Protein AF-A0AA42N1R9-F1 (afdb_monomer)

Secondary structure (DSSP, 8-state):
--HHHHHHHHHHHHHHHHHHHHHHHT--SHHHHIIIIIHHHHHIIIIIHHHHHTT-

pLDDT: mean 79.91, std 10.54, range [45.03, 90.44]

Foldseek 3Di:
DPPLVVLVVVLVVQLVVLVVVCVVVVDDDPVNCCSHVVSNVCSCVVPNVVVVVVVD

Mean predicted aligned error: 6.71 Å

Radius of gyration: 13.02 Å; Cα contacts (8 Å, |Δi|>4): 31; chains: 1; bounding box: 34×17×32 Å

Organism: Aquipseudomonas alcaligenes (NCBI:txid43263)

Solvent-accessible surface area (backbone atoms only — not comparable to full-atom values): 3204 Å² total; per-residue (Å²): 130,60,73,64,56,56,51,52,52,51,54,51,51,52,44,52,50,38,53,48,48,32,64,74,68,65,56,69,67,71,64,45,50,44,51,49,56,47,41,52,52,49,44,46,61,71,48,50,48,52,61,57,56,73,75,110

Sequence (56 aa):
MKKTTKLRLIGGGILLFNLWLIGAYKLEGVPVLLLTFGFAVGYEYLVVRPASKSTE

Structure (mmCIF, N/CA/C/O backbone):
data_AF-A0AA42N1R9-F1
#
_entry.id   AF-A0AA42N1R9-F1
#
loop_
_atom_site.group_PDB
_atom_site.id
_atom_site.type_symbol
_atom_site.label_atom_id
_atom_site.label_alt_id
_atom_site.label_comp_id
_atom_site.label_asym_id
_atom_site.label_entity_id
_atom_site.label_seq_id
_atom_site.pdbx_PDB_ins_code
_atom_site.Cartn_x
_atom_site.Cartn_y
_atom_site.Cartn_z
_atom_site.occupancy
_atom_site.B_iso_or_equiv
_atom_site.auth_seq_id
_atom_site.auth_comp_id
_atom_site.auth_asym_id
_atom_site.auth_atom_id
_atom_site.pdbx_PDB_model_num
ATOM 1 N N . MET A 1 1 ? -8.776 9.793 18.269 1.00 53.16 1 MET A N 1
ATOM 2 C CA . MET A 1 1 ? -8.906 9.310 16.871 1.00 53.16 1 MET A CA 1
ATOM 3 C C . MET A 1 1 ? -9.507 7.913 16.878 1.00 53.16 1 MET A C 1
ATOM 5 O O . MET A 1 1 ? -9.028 7.086 17.647 1.00 53.16 1 MET A O 1
ATOM 9 N N . LYS A 1 2 ? -10.533 7.643 16.058 1.00 65.50 2 LYS A N 1
ATOM 10 C CA . LYS A 1 2 ? -11.096 6.287 15.905 1.00 65.50 2 LYS A CA 1
ATOM 11 C C . LYS A 1 2 ? -9.998 5.331 15.399 1.00 65.50 2 LYS A C 1
ATOM 13 O O . LYS A 1 2 ? -9.150 5.754 14.611 1.00 65.50 2 LYS A O 1
ATOM 18 N N . LYS A 1 3 ? -9.984 4.065 15.848 1.00 67.19 3 LYS A N 1
ATOM 19 C CA . LYS A 1 3 ? -8.960 3.058 15.470 1.00 67.19 3 LYS A CA 1
ATOM 20 C C . LYS A 1 3 ? -8.779 2.949 13.947 1.00 67.19 3 LYS A C 1
ATOM 22 O O . LYS A 1 3 ? -7.654 2.879 13.460 1.00 67.19 3 LYS A O 1
ATOM 27 N N . THR A 1 4 ? -9.875 3.052 13.203 1.00 68.81 4 THR A N 1
ATOM 28 C CA . THR A 1 4 ? -9.921 3.083 11.735 1.00 68.81 4 THR A CA 1
ATOM 29 C C . THR A 1 4 ? -9.145 4.249 11.116 1.00 68.81 4 THR A C 1
ATOM 31 O O . THR A 1 4 ? -8.503 4.071 10.084 1.00 68.81 4 THR A O 1
ATOM 34 N N . THR A 1 5 ? -9.124 5.427 11.748 1.00 75.06 5 THR A N 1
ATOM 35 C CA . THR A 1 5 ? -8.358 6.590 11.263 1.00 75.06 5 THR A CA 1
ATOM 36 C C . THR A 1 5 ? -6.851 6.377 11.408 1.00 75.06 5 THR A C 1
ATOM 38 O O . THR A 1 5 ? -6.109 6.713 10.492 1.00 75.06 5 THR A O 1
ATOM 41 N N . LYS A 1 6 ? -6.391 5.776 12.518 1.00 76.38 6 LYS A N 1
ATOM 42 C CA . LYS A 1 6 ? -4.966 5.436 12.699 1.00 76.38 6 LYS A CA 1
ATOM 43 C C . LYS A 1 6 ? -4.497 4.408 11.668 1.00 76.38 6 LYS A C 1
ATOM 45 O O . LYS A 1 6 ? -3.433 4.586 11.088 1.00 76.38 6 LYS A O 1
ATOM 50 N N . LEU A 1 7 ? -5.304 3.378 11.406 1.00 79.25 7 LEU A N 1
ATOM 51 C CA . LEU A 1 7 ? -4.998 2.373 10.383 1.00 79.25 7 LEU A CA 1
ATOM 52 C C . LEU A 1 7 ? -4.928 2.984 8.982 1.00 79.25 7 LEU A C 1
ATOM 54 O O . LEU A 1 7 ? -3.980 2.730 8.254 1.00 79.25 7 LEU A O 1
ATOM 58 N N . ARG A 1 8 ? -5.873 3.853 8.612 1.00 79.19 8 ARG A N 1
ATOM 59 C CA . ARG A 1 8 ? -5.809 4.552 7.319 1.00 79.19 8 ARG A CA 1
ATOM 60 C C . ARG A 1 8 ? -4.561 5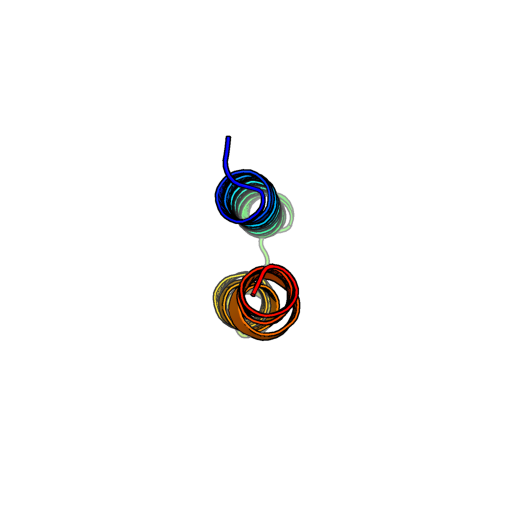.421 7.176 1.00 79.19 8 ARG A C 1
ATOM 62 O O . ARG A 1 8 ? -3.983 5.460 6.096 1.00 79.19 8 ARG A O 1
ATOM 69 N N . LEU A 1 9 ? -4.119 6.063 8.258 1.00 83.44 9 LEU A N 1
ATOM 70 C CA . LEU A 1 9 ? -2.884 6.850 8.263 1.00 83.44 9 LEU A CA 1
ATOM 71 C C . LEU A 1 9 ? -1.645 5.974 8.025 1.00 83.44 9 LEU A C 1
ATOM 73 O O . LEU A 1 9 ? -0.771 6.342 7.247 1.00 83.44 9 LEU A O 1
ATOM 77 N N . ILE A 1 10 ? -1.595 4.798 8.660 1.00 85.69 10 ILE A N 1
ATOM 78 C CA . ILE A 1 10 ? -0.512 3.823 8.473 1.00 85.69 10 ILE A CA 1
ATOM 79 C C . ILE A 1 10 ? -0.530 3.279 7.039 1.00 85.69 10 ILE A C 1
ATOM 81 O O . ILE A 1 10 ? 0.506 3.273 6.383 1.00 85.69 10 ILE A O 1
ATOM 85 N N . GLY A 1 11 ? -1.699 2.893 6.522 1.00 84.94 11 GLY A N 1
ATOM 86 C CA . GLY A 1 11 ? -1.856 2.441 5.136 1.00 84.94 11 GLY A CA 1
ATOM 87 C C . GLY A 1 11 ? -1.417 3.486 4.115 1.00 84.94 11 GLY A C 1
ATOM 88 O O . GLY A 1 11 ? -0.664 3.166 3.200 1.00 84.94 11 GLY A O 1
ATOM 89 N N . GLY A 1 12 ? -1.815 4.748 4.306 1.00 84.94 12 GLY A N 1
ATOM 90 C CA . GLY A 1 12 ? -1.377 5.864 3.465 1.00 84.94 12 GLY A CA 1
ATOM 91 C C . GLY A 1 12 ? 0.133 6.111 3.537 1.00 84.94 12 GLY A C 1
ATOM 92 O O . GLY A 1 12 ? 0.766 6.330 2.507 1.00 84.94 12 GLY A O 1
ATOM 93 N N . GLY A 1 13 ? 0.730 6.004 4.729 1.00 88.88 13 GLY A N 1
ATOM 94 C CA . GLY A 1 13 ? 2.181 6.104 4.911 1.00 88.88 13 GLY A CA 1
ATOM 95 C C . GLY A 1 13 ? 2.948 4.996 4.187 1.00 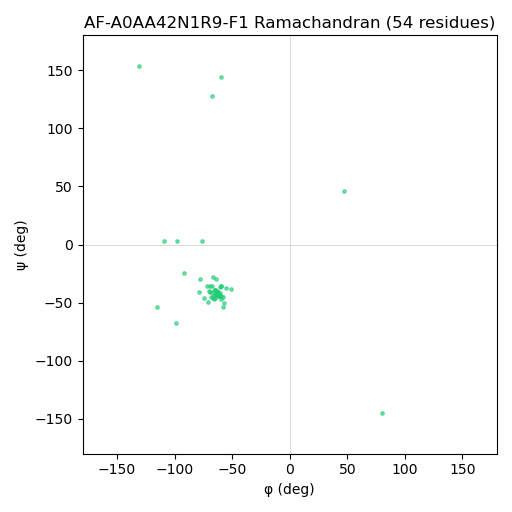88.88 13 GLY A C 1
ATOM 96 O O . GLY A 1 13 ? 3.945 5.269 3.522 1.00 88.88 13 GLY A O 1
ATOM 97 N N . ILE A 1 14 ? 2.451 3.757 4.240 1.00 86.62 14 ILE A N 1
ATOM 98 C CA . ILE A 1 14 ? 3.055 2.642 3.502 1.00 86.62 14 ILE A CA 1
ATOM 99 C C . ILE A 1 14 ? 2.881 2.836 1.988 1.00 86.62 14 ILE A C 1
ATOM 101 O O . ILE A 1 14 ? 3.801 2.536 1.230 1.00 86.62 14 ILE A O 1
ATOM 105 N N . LEU A 1 15 ? 1.757 3.393 1.525 1.00 88.12 15 LEU A N 1
ATOM 106 C CA . LEU A 1 15 ? 1.552 3.710 0.107 1.00 88.12 15 LEU A CA 1
ATOM 107 C C . LEU A 1 15 ? 2.543 4.767 -0.401 1.00 88.12 15 LEU A C 1
ATOM 109 O O . LEU A 1 15 ? 3.121 4.608 -1.474 1.00 88.12 15 LEU A O 1
ATOM 113 N N . LEU A 1 16 ? 2.777 5.816 0.392 1.00 88.19 16 LEU A N 1
ATOM 114 C CA . LEU A 1 16 ? 3.792 6.833 0.105 1.00 88.19 16 LEU A CA 1
ATOM 115 C C . LEU A 1 16 ? 5.198 6.231 0.070 1.00 88.19 16 LEU A C 1
ATOM 117 O O . LEU A 1 16 ? 5.979 6.562 -0.819 1.00 88.19 16 LEU A O 1
ATOM 121 N N . PHE A 1 17 ? 5.504 5.312 0.987 1.00 88.50 17 PHE A N 1
ATOM 122 C CA . PHE A 1 17 ? 6.767 4.580 0.968 1.00 88.50 17 PHE A CA 1
ATOM 123 C C . PHE A 1 17 ? 6.914 3.720 -0.296 1.00 88.50 17 PHE A C 1
ATOM 125 O O . PHE A 1 17 ? 7.971 3.739 -0.917 1.00 88.50 17 PHE A O 1
ATOM 132 N N . ASN A 1 18 ? 5.853 3.027 -0.727 1.00 86.12 18 ASN A N 1
ATOM 133 C CA . ASN A 1 18 ? 5.853 2.263 -1.980 1.00 86.12 18 ASN A CA 1
ATOM 134 C C . ASN A 1 18 ? 6.105 3.175 -3.188 1.00 86.12 18 ASN A C 1
ATOM 136 O O . ASN A 1 18 ? 6.928 2.847 -4.039 1.00 86.12 18 ASN A O 1
ATOM 140 N N . LEU A 1 19 ? 5.456 4.342 -3.242 1.00 86.56 19 LEU A N 1
ATOM 141 C CA . LEU A 1 19 ? 5.643 5.311 -4.323 1.00 86.56 19 LEU A CA 1
ATOM 142 C C . LEU A 1 19 ? 7.068 5.881 -4.348 1.00 86.56 19 LEU A C 1
ATOM 144 O O . LEU A 1 19 ? 7.664 6.031 -5.415 1.00 86.56 19 LEU A O 1
ATOM 148 N N . TRP A 1 20 ? 7.637 6.144 -3.171 1.00 87.75 20 TRP A N 1
ATOM 149 C CA . TRP A 1 20 ? 9.031 6.552 -3.042 1.00 87.75 20 TRP A CA 1
ATOM 150 C C . TRP A 1 20 ? 9.993 5.455 -3.509 1.00 87.75 20 TRP A C 1
ATOM 152 O O . TRP A 1 20 ? 10.923 5.745 -4.257 1.00 87.75 20 TRP A O 1
ATOM 162 N N . LEU A 1 21 ? 9.733 4.194 -3.152 1.00 86.88 21 LEU A N 1
ATOM 16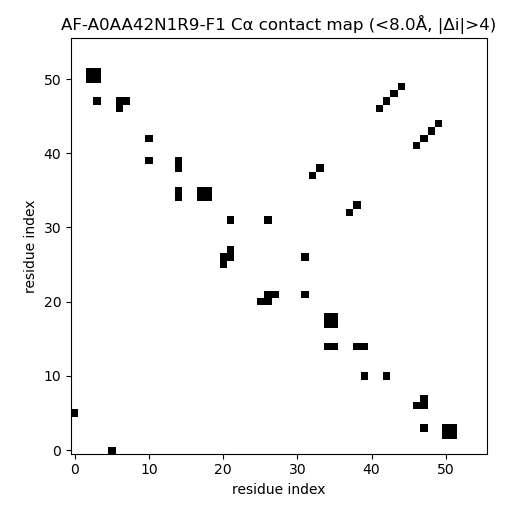3 C CA . LEU A 1 21 ? 10.526 3.043 -3.589 1.00 86.88 21 LEU A CA 1
ATOM 164 C C . LEU A 1 21 ? 10.509 2.895 -5.117 1.00 86.88 21 LEU A C 1
ATOM 166 O O . LEU A 1 21 ? 11.546 2.666 -5.734 1.00 86.88 21 LEU A O 1
ATOM 170 N N . ILE A 1 22 ? 9.342 3.084 -5.734 1.00 88.81 22 ILE A N 1
ATOM 171 C CA . ILE A 1 22 ? 9.183 3.056 -7.191 1.00 88.81 22 ILE A CA 1
ATOM 172 C C . ILE A 1 22 ? 10.046 4.133 -7.854 1.00 88.81 22 ILE A C 1
ATOM 174 O O . ILE A 1 22 ? 10.774 3.831 -8.799 1.00 88.81 22 ILE A O 1
ATOM 178 N N . GLY A 1 23 ? 10.014 5.362 -7.330 1.00 86.12 23 GLY A N 1
ATOM 179 C CA . GLY A 1 23 ? 10.826 6.468 -7.841 1.00 86.12 23 GLY A CA 1
ATOM 180 C C . GLY A 1 23 ? 12.329 6.280 -7.613 1.00 86.12 23 GLY A C 1
ATOM 181 O O . GLY A 1 23 ? 13.121 6.549 -8.513 1.00 86.12 23 GLY A O 1
ATOM 182 N N . ALA A 1 24 ? 12.726 5.784 -6.439 1.00 90.44 24 ALA A N 1
ATOM 183 C CA . ALA A 1 24 ? 14.128 5.593 -6.070 1.00 90.44 24 ALA A CA 1
ATOM 184 C C . ALA A 1 24 ? 14.799 4.464 -6.867 1.00 90.44 24 ALA A C 1
ATOM 186 O O . ALA A 1 24 ? 15.941 4.608 -7.299 1.00 90.44 24 ALA A O 1
ATOM 187 N N . TYR A 1 25 ? 14.088 3.357 -7.088 1.00 87.56 25 TYR A N 1
ATOM 188 C CA . TYR A 1 25 ? 14.620 2.181 -7.782 1.00 87.56 25 TYR A CA 1
ATOM 189 C C . TYR A 1 25 ? 14.242 2.124 -9.266 1.00 87.56 25 TYR A C 1
ATOM 191 O O . TYR A 1 25 ? 14.585 1.150 -9.934 1.00 87.56 25 TYR A O 1
ATOM 199 N N . LYS A 1 26 ? 13.545 3.147 -9.787 1.00 82.75 26 LYS A N 1
ATOM 200 C CA . LYS A 1 26 ? 12.995 3.183 -11.155 1.00 82.75 26 LYS A CA 1
ATOM 201 C C . LYS A 1 26 ? 12.266 1.880 -11.498 1.00 82.75 26 LYS A C 1
ATOM 203 O O . LYS A 1 26 ? 12.494 1.273 -12.542 1.00 82.75 26 LYS A O 1
ATOM 208 N N . LEU A 1 27 ? 11.433 1.417 -10.566 1.00 82.88 27 LEU A N 1
ATOM 209 C CA . LEU A 1 27 ? 10.610 0.235 -10.791 1.00 82.88 27 LEU A CA 1
ATOM 210 C C . LEU A 1 27 ? 9.581 0.587 -11.861 1.00 82.88 27 LEU A C 1
ATOM 212 O O . LEU A 1 27 ? 8.871 1.580 -11.739 1.00 82.88 27 LEU A O 1
ATOM 216 N N . GLU A 1 28 ? 9.496 -0.230 -12.902 1.00 82.69 28 GLU A N 1
ATOM 217 C CA . GLU A 1 28 ? 8.590 -0.011 -14.024 1.00 82.69 28 GLU A CA 1
ATOM 218 C C . GLU A 1 28 ? 7.798 -1.285 -14.329 1.00 82.69 28 GLU A C 1
ATOM 220 O O . GLU A 1 28 ? 8.222 -2.405 -14.032 1.00 82.69 28 GLU A O 1
ATOM 225 N N . GLY A 1 29 ? 6.612 -1.110 -14.912 1.00 84.00 29 GLY A N 1
ATOM 226 C CA . GLY A 1 29 ? 5.741 -2.209 -15.319 1.00 84.00 29 GLY A CA 1
ATOM 227 C C . GLY A 1 29 ? 4.916 -2.816 -14.180 1.00 84.00 29 GLY A C 1
ATOM 228 O O . GLY A 1 29 ? 4.440 -2.129 -13.277 1.00 84.00 29 GLY A O 1
ATOM 229 N N . VAL A 1 30 ? 4.710 -4.132 -14.242 1.00 84.81 30 VAL A N 1
ATOM 230 C CA . VAL A 1 30 ? 3.817 -4.896 -13.348 1.00 84.81 30 VAL A CA 1
ATOM 231 C C . VAL A 1 30 ? 4.111 -4.729 -11.841 1.00 84.81 30 VAL A C 1
ATOM 233 O O . VAL A 1 30 ? 3.151 -4.629 -11.070 1.00 84.81 30 VAL A O 1
ATOM 236 N N . PRO A 1 31 ? 5.374 -4.634 -11.374 1.00 84.00 31 PRO A N 1
ATOM 237 C CA . PRO A 1 31 ? 5.675 -4.443 -9.953 1.00 84.00 31 PRO A CA 1
ATOM 238 C C . PRO A 1 31 ? 5.078 -3.156 -9.375 1.00 84.00 31 PRO A C 1
ATOM 240 O O . PRO A 1 31 ? 4.612 -3.159 -8.239 1.00 84.00 31 PRO A O 1
ATOM 243 N N . VAL A 1 32 ? 5.023 -2.073 -10.159 1.00 86.81 32 VAL A N 1
ATOM 244 C CA . VAL A 1 32 ? 4.452 -0.781 -9.735 1.00 86.81 32 VAL A CA 1
ATOM 245 C C . VAL A 1 32 ? 2.969 -0.921 -9.414 1.00 86.81 32 VAL A C 1
ATOM 247 O O . VAL A 1 32 ? 2.498 -0.410 -8.398 1.00 86.81 32 VAL A O 1
ATOM 250 N N . LEU A 1 33 ? 2.234 -1.652 -10.254 1.00 85.56 33 LEU A N 1
ATOM 251 C CA . LEU A 1 33 ? 0.807 -1.913 -10.062 1.00 85.56 33 LEU A CA 1
ATOM 252 C C . LEU A 1 33 ? 0.548 -2.747 -8.804 1.00 85.56 33 LEU A C 1
ATOM 254 O O 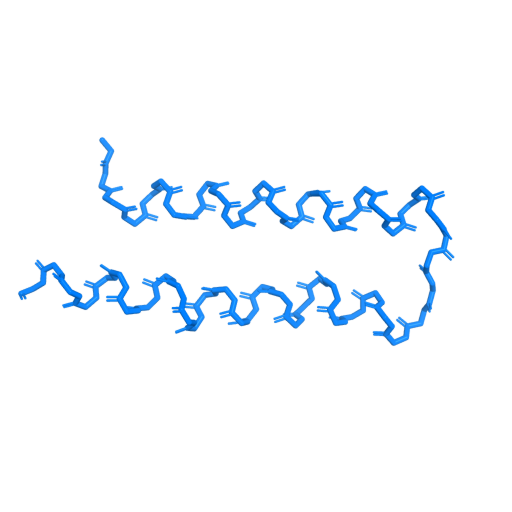. LEU A 1 33 ? -0.398 -2.471 -8.066 1.00 85.56 33 LEU A O 1
ATOM 258 N N . LEU A 1 34 ? 1.403 -3.733 -8.522 1.00 86.94 34 LEU A N 1
ATOM 259 C CA . LEU A 1 34 ? 1.311 -4.531 -7.298 1.00 86.94 34 LEU A CA 1
ATOM 260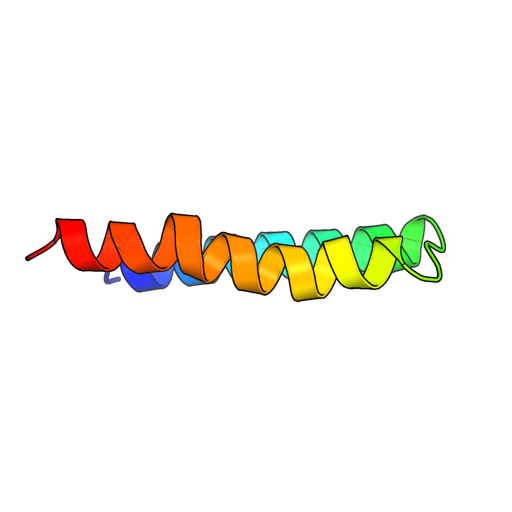 C C . LEU A 1 34 ? 1.639 -3.702 -6.045 1.00 86.94 34 LEU A C 1
ATOM 262 O O . LEU A 1 34 ? 0.880 -3.758 -5.077 1.00 86.94 34 LEU A O 1
ATOM 266 N N . LEU A 1 35 ? 2.709 -2.898 -6.075 1.00 83.94 35 LEU A N 1
ATOM 267 C CA . LEU A 1 35 ? 3.127 -2.047 -4.949 1.00 83.94 35 LEU A CA 1
ATOM 268 C C . LEU A 1 35 ? 2.131 -0.917 -4.639 1.00 83.94 35 LEU A C 1
ATOM 270 O O . LEU A 1 35 ? 2.045 -0.469 -3.499 1.00 83.94 35 LEU A O 1
ATOM 274 N N . THR A 1 36 ? 1.380 -0.439 -5.631 1.00 86.88 36 THR A N 1
ATOM 275 C CA . THR A 1 36 ? 0.420 0.663 -5.452 1.00 86.88 36 THR A CA 1
ATOM 276 C C . THR A 1 36 ? -1.003 0.142 -5.288 1.00 86.88 36 THR A C 1
ATOM 278 O O . THR A 1 36 ? -1.588 0.235 -4.210 1.00 86.88 36 THR A O 1
ATOM 281 N N . PHE A 1 37 ? -1.555 -0.442 -6.348 1.00 86.06 37 PHE A N 1
ATOM 282 C CA . PHE A 1 37 ? -2.940 -0.896 -6.412 1.00 86.06 37 PHE A CA 1
ATOM 283 C C . PHE A 1 37 ? -3.151 -2.180 -5.610 1.00 86.06 37 PHE A C 1
ATOM 285 O O . PHE A 1 37 ? -4.089 -2.265 -4.816 1.00 86.06 37 PHE A O 1
ATOM 292 N N . GLY A 1 38 ? -2.252 -3.156 -5.766 1.00 87.44 38 GLY A N 1
ATOM 293 C CA . GLY A 1 38 ? -2.292 -4.405 -5.001 1.00 87.44 38 GLY A CA 1
ATOM 294 C C . GLY A 1 38 ? -2.187 -4.154 -3.497 1.00 87.44 38 GLY A C 1
ATOM 295 O O . GLY A 1 38 ? -2.988 -4.681 -2.723 1.00 87.44 38 GLY A O 1
ATOM 296 N N . PHE A 1 39 ? -1.266 -3.278 -3.089 1.00 87.75 39 PHE A N 1
ATOM 297 C CA . PHE A 1 39 ? -1.134 -2.870 -1.695 1.00 87.75 39 PHE A CA 1
ATOM 298 C C . PHE A 1 39 ? -2.367 -2.110 -1.187 1.00 87.75 39 PHE A C 1
ATOM 300 O O . PHE A 1 39 ? -2.865 -2.441 -0.114 1.00 87.75 39 PHE A O 1
ATOM 307 N N . ALA A 1 40 ? -2.905 -1.145 -1.942 1.00 85.69 40 ALA A N 1
ATOM 308 C CA . ALA A 1 40 ? -4.102 -0.399 -1.539 1.00 85.69 40 ALA A CA 1
ATOM 309 C C . ALA A 1 40 ? -5.298 -1.328 -1.277 1.00 85.69 40 ALA A C 1
ATOM 311 O O . ALA A 1 40 ? -5.928 -1.264 -0.217 1.00 85.69 40 ALA A O 1
ATOM 312 N N . VAL A 1 41 ? -5.581 -2.225 -2.227 1.00 85.44 41 VAL A N 1
ATOM 313 C CA . VAL A 1 41 ? -6.696 -3.175 -2.137 1.00 85.44 41 VAL A CA 1
ATOM 314 C C . VAL A 1 41 ? -6.453 -4.187 -1.019 1.00 85.44 41 VAL A C 1
ATOM 316 O O . VAL A 1 41 ? -7.341 -4.415 -0.195 1.00 85.44 41 VAL A O 1
ATOM 319 N N . GLY A 1 42 ? -5.249 -4.759 -0.943 1.00 86.50 42 GLY A N 1
ATOM 320 C CA . GLY A 1 42 ? -4.878 -5.717 0.096 1.00 86.50 42 GLY A CA 1
ATOM 321 C C . GLY A 1 42 ? -4.954 -5.113 1.496 1.00 86.50 42 GLY A C 1
ATOM 322 O O . GLY A 1 42 ? -5.528 -5.718 2.397 1.00 86.50 42 GLY A O 1
ATOM 323 N N . TYR A 1 43 ? -4.453 -3.893 1.680 1.00 84.75 43 TYR A N 1
ATOM 324 C CA . TYR A 1 43 ? -4.481 -3.198 2.964 1.00 84.75 43 TYR A CA 1
ATOM 325 C C . TYR A 1 43 ? -5.909 -2.841 3.388 1.00 84.75 43 TYR A C 1
ATOM 327 O O . TYR A 1 43 ? -6.302 -3.070 4.536 1.00 84.75 43 TYR A O 1
ATOM 335 N N . GLU A 1 44 ? -6.730 -2.324 2.474 1.00 81.38 44 GLU A N 1
ATOM 336 C CA . GLU A 1 44 ? -8.117 -2.001 2.805 1.00 81.38 44 GLU A CA 1
ATOM 337 C C . GLU A 1 44 ? -8.926 -3.269 3.140 1.00 81.38 44 GLU A C 1
ATOM 339 O O . GLU A 1 44 ? -9.699 -3.283 4.105 1.00 81.38 44 GLU A O 1
ATOM 344 N N . TYR A 1 45 ? -8.704 -4.366 2.412 1.00 83.25 45 TYR A N 1
ATOM 345 C CA . TYR A 1 45 ? -9.455 -5.605 2.608 1.00 83.25 45 TYR A CA 1
ATOM 346 C C . TYR A 1 45 ? -8.989 -6.431 3.815 1.00 83.25 45 TYR A C 1
ATOM 348 O O . TYR A 1 45 ? -9.828 -6.963 4.542 1.00 83.25 45 TYR A O 1
ATOM 356 N N . LEU A 1 46 ? -7.678 -6.535 4.049 1.00 80.25 46 LEU A N 1
ATOM 357 C CA . LEU A 1 46 ? -7.100 -7.373 5.108 1.00 80.25 46 LEU A CA 1
ATOM 358 C C . LEU A 1 46 ? -6.889 -6.636 6.429 1.00 80.25 46 LEU A C 1
ATOM 360 O O . LEU A 1 46 ? -6.833 -7.285 7.468 1.00 80.25 46 LEU A O 1
ATOM 364 N N . VAL A 1 47 ? -6.751 -5.307 6.417 1.00 79.75 47 VAL A N 1
ATOM 365 C CA . VAL A 1 47 ? -6.405 -4.535 7.623 1.00 79.75 47 VAL A CA 1
ATOM 366 C C . VAL A 1 47 ? -7.550 -3.609 8.018 1.00 79.75 47 VAL A C 1
ATOM 368 O O . VAL A 1 47 ? -8.045 -3.688 9.143 1.00 79.75 47 VAL A O 1
ATOM 371 N N . VAL A 1 48 ?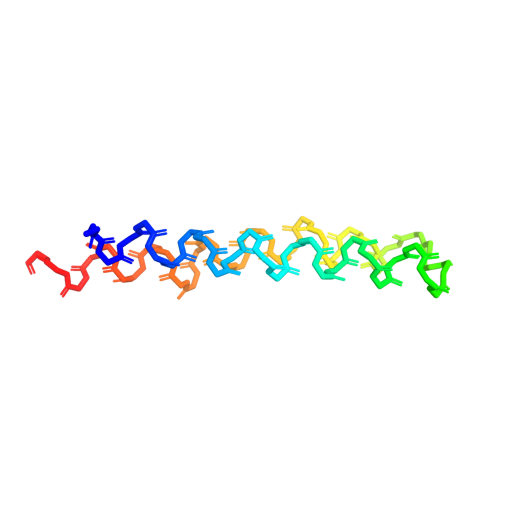 -8.033 -2.763 7.102 1.00 78.25 48 VAL A N 1
ATOM 372 C CA . VAL A 1 48 ? -9.064 -1.756 7.423 1.00 78.25 48 VAL A CA 1
ATOM 373 C C . VAL A 1 48 ? -10.433 -2.396 7.673 1.00 78.25 48 VAL A C 1
ATOM 375 O O . VAL A 1 48 ? -11.065 -2.111 8.695 1.00 78.25 48 VAL A O 1
ATOM 378 N N . ARG A 1 49 ? -10.895 -3.279 6.778 1.00 75.88 49 ARG A N 1
ATOM 379 C CA . ARG A 1 49 ? -12.191 -3.971 6.909 1.00 75.88 49 ARG A CA 1
ATOM 380 C C . ARG A 1 49 ? -12.331 -4.785 8.205 1.00 75.88 49 ARG A C 1
ATOM 382 O O . ARG A 1 49 ? -13.309 -4.558 8.918 1.00 75.88 49 ARG A O 1
ATOM 389 N N . PRO A 1 50 ? -11.416 -5.707 8.557 1.00 72.31 50 PRO A N 1
ATOM 390 C CA . PRO A 1 50 ? -11.559 -6.492 9.783 1.00 72.31 50 PRO A CA 1
ATOM 391 C C . PRO A 1 50 ? -11.380 -5.652 11.050 1.00 72.31 50 PRO A C 1
ATOM 393 O O . PRO A 1 50 ? -12.120 -5.854 12.010 1.00 72.31 50 PRO A O 1
ATOM 396 N N . ALA A 1 51 ? -10.492 -4.652 11.056 1.00 70.06 51 ALA A N 1
ATOM 397 C CA . ALA A 1 51 ? -10.373 -3.748 12.200 1.00 70.06 51 ALA A CA 1
ATOM 398 C C . ALA A 1 51 ? -11.642 -2.907 12.432 1.00 70.06 51 ALA A C 1
ATOM 400 O O . ALA A 1 51 ? -11.942 -2.554 13.572 1.00 70.06 51 ALA A O 1
ATOM 401 N N . SER A 1 52 ? -12.396 -2.604 11.368 1.00 63.62 52 SER A N 1
ATOM 402 C CA . SER A 1 52 ? -13.707 -1.959 11.479 1.00 63.62 52 SER A CA 1
ATOM 403 C C . SER A 1 52 ? -14.782 -2.897 12.031 1.00 63.62 52 SER A C 1
ATOM 405 O O . SER A 1 52 ? -15.638 -2.431 12.771 1.00 63.62 52 SER A O 1
ATOM 407 N N . LYS A 1 53 ? -14.742 -4.193 11.692 1.00 59.84 53 LYS A N 1
ATOM 408 C CA . LYS A 1 53 ? -15.713 -5.194 12.171 1.00 59.84 53 LYS A CA 1
ATOM 409 C C . LYS A 1 53 ? -15.461 -5.655 13.606 1.00 59.84 53 LYS A C 1
ATOM 411 O O . LYS A 1 53 ? -16.396 -5.985 14.308 1.00 59.84 53 LYS A O 1
ATOM 416 N N . SER A 1 54 ? -14.209 -5.653 14.057 1.00 55.16 54 SER A N 1
ATOM 417 C CA . SER A 1 54 ? -13.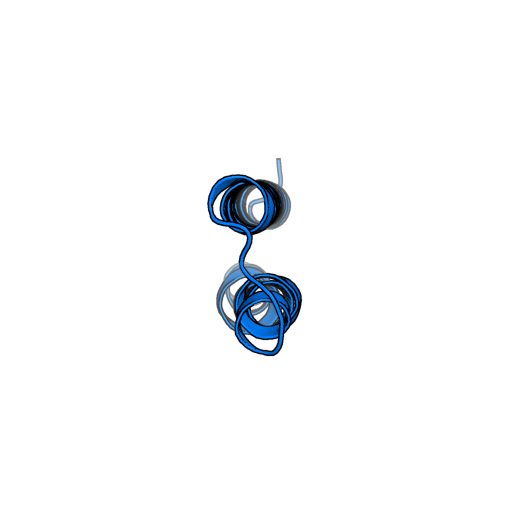838 -6.098 15.408 1.00 55.16 54 SER A CA 1
ATOM 418 C C . SER A 1 54 ? -14.168 -5.085 16.519 1.00 55.16 54 SER A C 1
ATOM 420 O O . SER A 1 54 ? -13.776 -5.298 17.664 1.00 55.16 54 SER A O 1
ATOM 422 N N . THR A 1 55 ? -14.793 -3.952 16.180 1.00 51.34 55 THR A N 1
ATOM 423 C CA . THR A 1 55 ? -15.212 -2.913 17.140 1.00 51.34 55 THR A CA 1
ATOM 424 C C . THR A 1 55 ? -16.74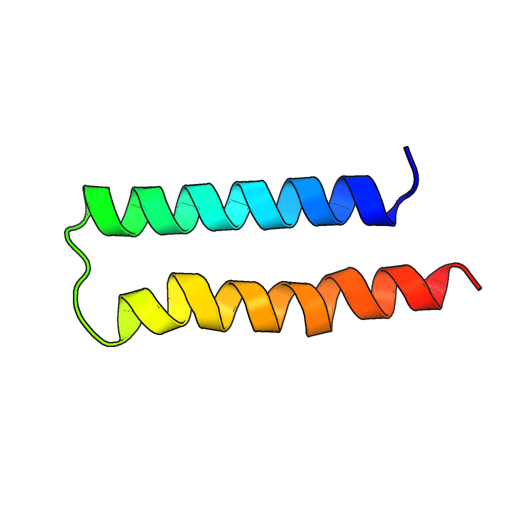1 -2.861 17.303 1.00 51.34 55 THR A C 1
ATOM 426 O O . THR A 1 55 ? -17.225 -1.993 18.023 1.00 51.34 55 THR A O 1
ATOM 429 N N . GLU A 1 56 ? -17.488 -3.752 16.643 1.00 45.03 56 GLU A N 1
ATOM 430 C CA . GLU A 1 56 ? -18.939 -3.909 16.8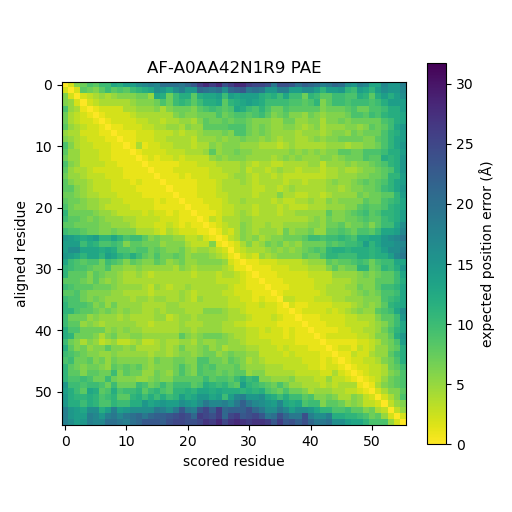35 1.00 45.03 56 GLU A CA 1
ATOM 431 C C . GLU A 1 56 ? -19.242 -4.992 17.877 1.00 45.03 56 GLU A C 1
ATOM 433 O O . GLU A 1 56 ? -18.508 -6.010 17.888 1.00 45.03 56 GLU A O 1
#